Protein AF-A0A2W6SLB2-F1 (afdb_monomer_lite)

pLDDT: mean 84.12, std 16.25, range [51.19, 98.38]

Foldseek 3Di:
DALVVLLVQLVVLQVDLVVFPPDDDDDPVRRVVSSVVSNVSSVVSNVVSVVRPPPPPDDPPDD

Structure (mmCIF, N/CA/C/O backbone):
data_AF-A0A2W6SLB2-F1
#
_entry.id   AF-A0A2W6SLB2-F1
#
loop_
_atom_site.group_PDB
_atom_site.id
_atom_site.type_symbol
_atom_site.label_atom_id
_atom_site.label_alt_id
_atom_site.label_comp_id
_atom_site.label_asym_id
_atom_site.label_entity_id
_atom_site.label_seq_id
_atom_site.pdbx_PDB_ins_code
_atom_site.Cartn_x
_atom_site.Cartn_y
_atom_site.Cartn_z
_atom_site.occupancy
_atom_site.B_iso_or_equiv
_atom_site.auth_seq_id
_atom_site.auth_comp_id
_atom_site.auth_asym_id
_atom_site.auth_atom_id
_atom_site.pdbx_PDB_model_num
ATOM 1 N N . MET A 1 1 ? 14.351 1.890 -5.155 1.00 78.12 1 MET A N 1
ATOM 2 C CA . MET A 1 1 ? 14.006 0.852 -4.163 1.00 78.12 1 MET A CA 1
ATOM 3 C C . MET A 1 1 ? 13.879 -0.445 -4.930 1.00 78.12 1 MET A C 1
ATOM 5 O O . MET A 1 1 ? 13.263 -0.424 -5.989 1.00 78.12 1 MET A O 1
ATOM 9 N N . ASP A 1 2 ? 14.536 -1.513 -4.496 1.00 92.81 2 ASP A N 1
ATOM 10 C CA . ASP A 1 2 ? 14.468 -2.786 -5.212 1.00 92.81 2 ASP A CA 1
ATOM 11 C C . ASP A 1 2 ? 13.084 -3.457 -5.024 1.00 92.81 2 ASP A C 1
ATOM 13 O O . ASP A 1 2 ? 12.374 -3.157 -4.053 1.00 92.81 2 ASP A O 1
ATOM 17 N N . PRO A 1 3 ? 12.684 -4.369 -5.931 1.00 94.88 3 PRO A N 1
ATOM 18 C CA . PRO A 1 3 ? 11.382 -5.036 -5.872 1.00 94.88 3 PRO A CA 1
ATOM 19 C C . PRO A 1 3 ? 11.132 -5.818 -4.577 1.00 94.88 3 PRO A C 1
ATOM 21 O O . PRO A 1 3 ? 9.988 -5.928 -4.136 1.00 94.88 3 PRO A O 1
ATOM 24 N N . GLN A 1 4 ? 12.175 -6.370 -3.948 1.00 95.69 4 GLN A N 1
ATOM 25 C CA . GLN A 1 4 ? 12.028 -7.131 -2.708 1.00 95.69 4 GLN A CA 1
ATOM 26 C C . GLN A 1 4 ? 11.707 -6.200 -1.538 1.00 95.69 4 GLN A C 1
ATOM 28 O O . GLN A 1 4 ? 10.826 -6.511 -0.729 1.00 95.69 4 GLN A O 1
ATOM 33 N N . THR A 1 5 ? 12.348 -5.036 -1.469 1.00 97.06 5 THR A N 1
ATOM 34 C CA . THR A 1 5 ? 12.017 -4.034 -0.454 1.00 97.06 5 THR A CA 1
ATOM 35 C C . THR A 1 5 ? 10.589 -3.510 -0.649 1.00 97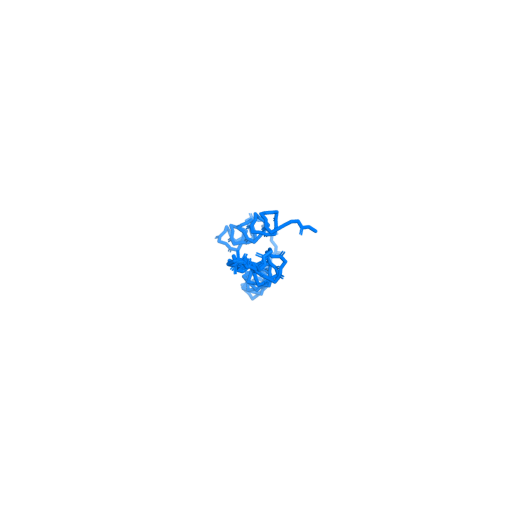.06 5 THR A C 1
ATOM 37 O O . THR A 1 5 ? 9.843 -3.422 0.326 1.00 97.06 5 THR A O 1
ATOM 40 N N . LEU A 1 6 ? 10.146 -3.253 -1.888 1.00 97.81 6 LEU A N 1
ATOM 41 C CA . LEU A 1 6 ? 8.758 -2.845 -2.172 1.00 97.81 6 LEU A CA 1
ATOM 42 C C . LEU A 1 6 ? 7.735 -3.888 -1.692 1.00 97.81 6 LEU A C 1
ATOM 44 O O . LEU A 1 6 ? 6.815 -3.549 -0.946 1.00 97.81 6 LEU A O 1
ATOM 48 N N . ARG A 1 7 ? 7.951 -5.171 -2.013 1.00 97.62 7 ARG A N 1
ATOM 49 C CA . ARG A 1 7 ? 7.102 -6.285 -1.544 1.00 97.62 7 ARG A CA 1
ATOM 50 C C . ARG A 1 7 ? 7.112 -6.436 -0.023 1.00 97.62 7 ARG A C 1
ATOM 52 O O . ARG A 1 7 ? 6.093 -6.763 0.586 1.00 97.62 7 ARG A O 1
ATOM 59 N N . THR A 1 8 ? 8.250 -6.173 0.614 1.00 98.25 8 THR A N 1
ATOM 60 C CA . THR A 1 8 ? 8.368 -6.205 2.079 1.00 98.25 8 THR A CA 1
ATOM 61 C C . THR A 1 8 ? 7.511 -5.115 2.720 1.00 98.25 8 THR A C 1
ATOM 63 O O . THR A 1 8 ? 6.773 -5.386 3.669 1.00 98.25 8 THR A O 1
ATOM 66 N N . VAL A 1 9 ? 7.543 -3.894 2.179 1.00 98.12 9 VAL A N 1
ATOM 67 C CA . VAL A 1 9 ? 6.701 -2.796 2.675 1.00 98.12 9 VAL A CA 1
ATOM 68 C C . VAL A 1 9 ? 5.220 -3.048 2.378 1.00 98.12 9 VAL A C 1
ATOM 70 O O . VAL A 1 9 ? 4.391 -2.795 3.253 1.00 98.12 9 VAL A O 1
ATOM 73 N N . ALA A 1 10 ? 4.878 -3.624 1.220 1.00 98.31 10 ALA A N 1
ATOM 74 C CA . ALA A 1 10 ? 3.507 -4.034 0.910 1.00 98.31 10 ALA A CA 1
ATOM 75 C C . ALA A 1 10 ? 2.967 -5.024 1.959 1.00 98.31 10 ALA A C 1
ATOM 77 O O . ALA A 1 10 ? 1.883 -4.831 2.514 1.00 98.31 10 ALA A O 1
ATOM 78 N N . ASN A 1 11 ? 3.759 -6.038 2.324 1.00 97.88 11 ASN A N 1
ATOM 79 C CA . ASN A 1 11 ? 3.404 -6.983 3.386 1.00 97.88 11 ASN A CA 1
ATOM 80 C C . ASN A 1 11 ? 3.215 -6.303 4.747 1.00 97.88 11 ASN A C 1
ATOM 82 O O . ASN A 1 11 ? 2.252 -6.601 5.455 1.00 97.88 11 ASN A O 1
ATOM 86 N N . LEU A 1 12 ? 4.089 -5.360 5.103 1.00 97.44 12 LEU A N 1
ATOM 87 C CA . LEU A 1 12 ? 3.956 -4.594 6.340 1.00 97.44 12 LEU A CA 1
ATOM 88 C C . LEU A 1 12 ? 2.671 -3.748 6.358 1.00 97.44 12 LEU A C 1
ATOM 90 O O . LEU A 1 12 ? 1.993 -3.682 7.386 1.00 97.44 12 LEU A O 1
ATOM 94 N N . ALA A 1 13 ? 2.306 -3.123 5.236 1.00 96.75 13 ALA A N 1
ATOM 95 C CA . ALA A 1 13 ? 1.060 -2.370 5.111 1.00 96.75 13 ALA A CA 1
ATOM 96 C C . ALA A 1 13 ? -0.171 -3.274 5.312 1.00 96.75 13 ALA A C 1
ATOM 98 O O . ALA A 1 13 ? -1.051 -2.926 6.102 1.00 96.75 13 ALA A O 1
ATOM 99 N N . ARG A 1 14 ? -0.188 -4.479 4.718 1.00 96.44 14 ARG A N 1
ATOM 100 C CA . ARG A 1 14 ? -1.257 -5.477 4.935 1.00 96.44 14 ARG A CA 1
ATOM 101 C C . ARG A 1 14 ? -1.360 -5.913 6.396 1.00 96.44 14 ARG A C 1
ATOM 103 O O . ARG A 1 14 ? -2.457 -5.952 6.948 1.00 96.44 14 ARG A O 1
ATOM 110 N N . GLN A 1 15 ? -0.231 -6.190 7.049 1.00 95.56 15 GLN A N 1
ATOM 111 C CA . GLN A 1 15 ? -0.217 -6.555 8.471 1.00 95.56 15 GLN A CA 1
ATOM 112 C C . GLN A 1 15 ? -0.786 -5.435 9.350 1.00 95.56 15 GLN A C 1
ATOM 114 O O . GLN A 1 15 ? -1.542 -5.703 10.284 1.00 95.56 15 GLN A O 1
ATOM 119 N N . ARG A 1 16 ? -0.474 -4.170 9.037 1.00 92.50 16 ARG A N 1
ATOM 120 C CA . ARG A 1 16 ? -1.044 -3.008 9.736 1.00 92.50 16 ARG A CA 1
ATOM 121 C C . ARG A 1 16 ? -2.541 -2.845 9.477 1.00 92.50 16 ARG A C 1
ATOM 123 O O . ARG A 1 16 ? -3.270 -2.527 10.411 1.00 92.50 16 ARG A O 1
ATOM 130 N N . ALA A 1 17 ? -3.005 -3.106 8.255 1.00 92.19 17 ALA A N 1
ATOM 131 C CA . ALA A 1 17 ? -4.428 -3.085 7.923 1.00 92.19 17 ALA A CA 1
ATOM 132 C C . ALA A 1 17 ? -5.212 -4.143 8.724 1.00 92.19 17 ALA A C 1
ATOM 134 O O . ALA A 1 17 ? -6.287 -3.849 9.246 1.00 92.19 17 ALA A O 1
ATOM 135 N N . GLN A 1 18 ? -4.645 -5.346 8.876 1.00 89.75 18 GLN A N 1
ATOM 136 C CA . GLN A 1 18 ? -5.246 -6.464 9.615 1.00 89.75 18 GLN A CA 1
ATOM 137 C C . GLN A 1 18 ? -5.244 -6.267 11.131 1.00 89.75 18 GLN A C 1
ATOM 139 O O . GLN A 1 18 ? -6.222 -6.604 11.792 1.00 89.75 18 GLN A O 1
ATOM 144 N N . ARG A 1 19 ? -4.164 -5.709 11.694 1.00 84.44 19 ARG A N 1
ATOM 145 C CA . ARG A 1 19 ? -4.088 -5.427 13.138 1.00 84.44 19 ARG A CA 1
ATOM 146 C C . ARG A 1 19 ? -5.127 -4.403 13.596 1.00 84.44 19 ARG A C 1
ATOM 148 O O . ARG A 1 19 ? -5.401 -4.321 14.790 1.00 84.44 19 ARG A O 1
ATOM 155 N N . GLY A 1 20 ? -5.675 -3.617 12.666 1.00 68.88 20 GLY A N 1
ATOM 156 C CA . GLY A 1 20 ? -6.409 -2.404 12.991 1.00 68.88 20 GLY A CA 1
ATOM 157 C C . GLY A 1 20 ? -5.487 -1.382 13.660 1.0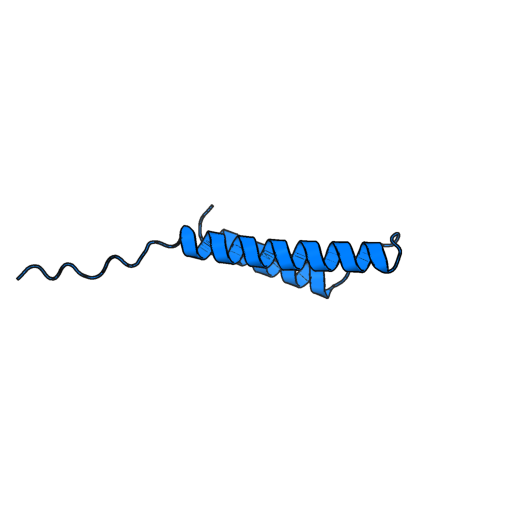0 68.88 20 GLY A C 1
ATOM 158 O O . GLY A 1 20 ? -4.390 -1.700 14.125 1.00 68.88 20 GLY A O 1
ATOM 159 N N . ALA A 1 21 ? -5.906 -0.120 13.719 1.00 61.44 21 ALA A N 1
ATOM 160 C CA . ALA A 1 21 ? -5.231 0.866 14.555 1.00 61.44 21 ALA A CA 1
ATOM 161 C C . ALA A 1 21 ? -5.413 0.455 16.028 1.00 61.44 21 ALA A C 1
ATOM 163 O O . ALA A 1 21 ? -6.366 0.852 16.688 1.00 61.44 21 ALA A O 1
ATOM 164 N N . SER A 1 22 ? -4.523 -0.409 16.521 1.00 58.81 22 SER A N 1
ATOM 165 C CA . SER A 1 22 ? -4.547 -0.966 17.878 1.00 58.81 22 SER A CA 1
ATOM 166 C C . SER A 1 22 ? -4.247 0.085 18.960 1.00 58.81 22 SER A C 1
ATOM 168 O O . SER A 1 22 ? -4.265 -0.240 20.144 1.00 58.81 22 SER A O 1
ATOM 170 N N . GLY A 1 23 ? -3.979 1.334 18.572 1.00 57.94 23 GLY A N 1
ATOM 171 C CA . GLY A 1 23 ? -3.909 2.488 19.459 1.00 57.94 23 GLY A CA 1
ATOM 172 C C . GLY A 1 23 ? -5.148 3.360 19.274 1.00 57.94 23 GLY A C 1
ATOM 173 O O . GLY A 1 23 ? -5.304 3.990 18.237 1.00 57.94 23 GLY A O 1
ATOM 174 N N . THR A 1 24 ? -6.043 3.316 20.259 1.00 60.34 24 THR A N 1
ATOM 175 C CA . THR A 1 24 ? -6.757 4.465 20.850 1.00 60.34 24 THR A CA 1
ATOM 176 C C . THR A 1 24 ? -6.893 5.755 20.007 1.00 60.34 24 THR A C 1
ATOM 178 O O . THR A 1 24 ? -5.891 6.368 19.666 1.00 60.34 24 THR A O 1
ATOM 181 N N . GLN A 1 25 ? -8.146 6.219 19.835 1.00 61.91 25 GLN A N 1
ATOM 182 C CA . GLN A 1 25 ? -8.629 7.467 19.186 1.00 61.91 25 GLN A CA 1
ATOM 183 C C . GLN A 1 25 ? -8.865 7.423 17.666 1.00 61.91 25 GLN A C 1
ATOM 185 O O . GLN A 1 25 ? -8.072 7.882 16.856 1.00 61.91 25 GLN A O 1
ATOM 190 N N . GLY A 1 26 ? -10.050 6.945 17.287 1.00 63.44 26 GLY A N 1
ATOM 191 C CA . GLY A 1 26 ? -10.645 7.153 15.967 1.00 63.44 26 GLY A CA 1
ATOM 192 C C . GLY A 1 26 ? -11.993 6.447 15.901 1.00 63.44 26 GLY A C 1
ATOM 193 O O . GLY A 1 26 ? -12.110 5.328 16.408 1.00 63.44 26 GLY A O 1
ATOM 194 N N . ASP A 1 27 ? -13.020 7.082 15.336 1.00 78.88 27 ASP A N 1
ATOM 195 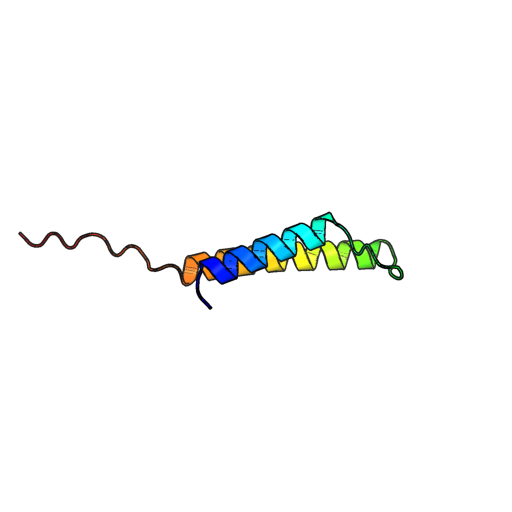C CA . ASP A 1 27 ? -14.330 6.449 15.154 1.00 78.88 27 ASP A CA 1
ATOM 196 C C . ASP A 1 27 ? -14.275 5.290 14.130 1.00 78.88 27 ASP A C 1
ATO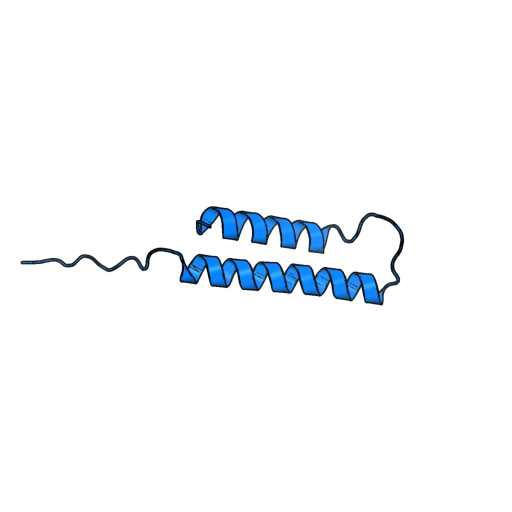M 198 O O . ASP A 1 27 ? -13.242 4.996 13.518 1.00 78.88 27 ASP A O 1
ATOM 202 N N . GLY A 1 28 ? -15.386 4.565 13.972 1.00 83.50 28 GLY A N 1
ATOM 203 C CA . GLY A 1 28 ? -15.448 3.410 13.071 1.00 83.50 28 GLY A CA 1
ATOM 204 C C . GLY A 1 28 ? -15.130 3.739 11.607 1.00 83.50 28 GLY A C 1
ATOM 205 O O . GLY A 1 28 ? -14.548 2.902 10.913 1.00 83.50 28 GLY A O 1
ATOM 206 N N . LEU A 1 29 ? -15.452 4.953 11.150 1.00 89.31 29 LEU A N 1
ATOM 207 C CA . LEU A 1 29 ? -15.214 5.391 9.776 1.00 89.31 29 LEU A CA 1
ATOM 208 C C . LEU A 1 29 ? -13.749 5.749 9.557 1.00 89.31 29 LEU A C 1
ATOM 210 O O . LEU A 1 29 ? -13.165 5.321 8.563 1.00 89.31 29 LEU A O 1
ATOM 214 N N . MET A 1 30 ? -13.128 6.444 10.509 1.00 87.38 30 MET A N 1
ATOM 215 C CA . MET A 1 30 ? -11.699 6.740 10.477 1.00 87.38 30 MET A CA 1
ATOM 216 C C . MET A 1 30 ? -10.872 5.449 10.419 1.00 87.38 30 MET A C 1
ATOM 218 O O . MET A 1 30 ? -9.952 5.334 9.609 1.00 87.38 30 MET A O 1
ATOM 222 N N . ARG A 1 31 ? -11.243 4.431 11.209 1.00 85.31 31 ARG A N 1
ATOM 223 C CA . ARG A 1 31 ? -10.582 3.114 11.170 1.00 85.31 31 ARG A CA 1
ATOM 224 C C . ARG A 1 31 ? -10.769 2.405 9.831 1.00 85.31 31 ARG A C 1
ATOM 226 O O . ARG A 1 31 ? -9.815 1.827 9.312 1.00 85.31 31 ARG A O 1
ATOM 233 N N . LEU A 1 32 ? -11.973 2.453 9.260 1.00 89.38 32 LEU A N 1
ATOM 234 C CA . LEU A 1 32 ? -12.239 1.881 7.940 1.00 89.38 32 LEU A CA 1
ATOM 235 C C . LEU A 1 32 ? -11.426 2.588 6.847 1.00 89.38 32 LEU A C 1
ATOM 237 O O . LEU A 1 32 ? -10.856 1.916 5.989 1.00 89.38 32 LEU A O 1
ATOM 241 N N . GLY A 1 33 ? -11.347 3.919 6.899 1.00 91.88 33 GLY A N 1
ATOM 242 C CA . GLY A 1 33 ? -10.540 4.728 5.989 1.00 91.88 33 GLY A CA 1
ATOM 243 C C . GLY A 1 33 ? -9.056 4.381 6.080 1.00 91.88 33 GLY A C 1
ATOM 244 O O . GLY A 1 33 ? -8.435 4.088 5.062 1.00 91.88 33 GLY A O 1
ATOM 245 N N . ALA A 1 34 ? -8.509 4.308 7.297 1.00 91.25 34 ALA A N 1
ATOM 246 C CA . ALA A 1 34 ? -7.118 3.922 7.527 1.00 91.25 34 ALA A CA 1
ATOM 247 C C . ALA A 1 34 ? -6.809 2.509 7.005 1.00 91.25 34 ALA A C 1
ATOM 249 O O . ALA A 1 34 ? -5.792 2.301 6.344 1.00 91.25 34 ALA A O 1
ATOM 250 N N . ARG A 1 35 ? -7.707 1.541 7.244 1.00 92.81 35 ARG A N 1
ATOM 251 C CA . ARG A 1 35 ? -7.565 0.176 6.717 1.00 92.81 35 ARG A CA 1
ATOM 252 C C . ARG A 1 35 ? -7.519 0.168 5.189 1.00 92.81 35 ARG A C 1
ATOM 254 O O . ARG A 1 35 ? -6.599 -0.409 4.621 1.00 92.81 35 ARG A O 1
ATOM 261 N N . ARG A 1 36 ? -8.471 0.840 4.533 1.00 94.75 36 ARG A N 1
ATOM 262 C CA . ARG A 1 36 ? -8.535 0.911 3.063 1.00 94.75 36 ARG A CA 1
ATOM 263 C C . ARG A 1 36 ? -7.315 1.604 2.459 1.00 94.75 36 ARG A C 1
ATOM 265 O O . ARG A 1 36 ? -6.804 1.143 1.448 1.00 94.75 36 ARG A O 1
ATOM 272 N N . ALA A 1 37 ? -6.823 2.672 3.086 1.00 96.62 37 ALA A N 1
ATOM 273 C CA . ALA A 1 37 ? -5.618 3.360 2.628 1.00 96.62 37 ALA A CA 1
ATOM 274 C C . ALA A 1 37 ? -4.379 2.450 2.686 1.00 96.62 37 ALA A C 1
ATOM 276 O O . ALA A 1 37 ? -3.578 2.443 1.756 1.00 96.62 37 ALA A O 1
ATOM 277 N N . LEU A 1 38 ? -4.238 1.643 3.744 1.00 96.44 38 LEU A N 1
ATOM 278 C CA . LEU A 1 38 ? -3.151 0.666 3.862 1.00 96.44 38 LEU A CA 1
ATOM 279 C C . LEU A 1 38 ? -3.273 -0.482 2.849 1.00 96.44 38 LEU A C 1
ATOM 281 O O . LEU A 1 38 ? -2.258 -0.936 2.325 1.00 96.44 38 LEU A O 1
ATOM 285 N N . GLU A 1 39 ? -4.493 -0.942 2.562 1.00 97.44 39 GLU A N 1
ATOM 286 C CA . GLU A 1 39 ? -4.757 -1.943 1.520 1.00 97.44 39 GLU A CA 1
ATOM 287 C C . GLU A 1 39 ? -4.385 -1.415 0.129 1.00 97.44 39 GLU A C 1
ATOM 289 O O . GLU A 1 39 ? -3.685 -2.103 -0.613 1.00 97.44 39 GLU A O 1
ATOM 294 N N . GLN A 1 40 ? -4.780 -0.178 -0.193 1.00 98.31 40 GLN A N 1
ATOM 295 C CA . GLN A 1 40 ? -4.437 0.458 -1.465 1.00 98.31 40 GLN A CA 1
ATOM 296 C C . GLN A 1 40 ? -2.928 0.670 -1.600 1.00 98.31 40 GLN A C 1
ATOM 298 O O . GLN A 1 40 ? -2.345 0.313 -2.618 1.00 98.31 40 GLN A O 1
ATOM 303 N N . LEU A 1 41 ? -2.275 1.164 -0.543 1.00 98.19 41 LEU A N 1
ATOM 304 C CA . LEU A 1 41 ? -0.825 1.336 -0.525 1.00 98.19 41 LEU A CA 1
ATOM 305 C C . LEU A 1 41 ? -0.092 0.015 -0.787 1.00 98.19 41 LEU A C 1
ATOM 307 O O . LEU A 1 41 ? 0.901 -0.002 -1.508 1.00 98.19 41 LEU A O 1
ATOM 311 N N . ALA A 1 42 ? -0.561 -1.095 -0.209 1.00 98.38 42 ALA A N 1
ATOM 312 C CA . ALA A 1 42 ? 0.033 -2.400 -0.474 1.00 98.38 42 ALA A CA 1
ATOM 313 C C . ALA A 1 42 ? -0.075 -2.777 -1.961 1.00 98.38 42 ALA A C 1
ATOM 315 O O . ALA A 1 42 ? 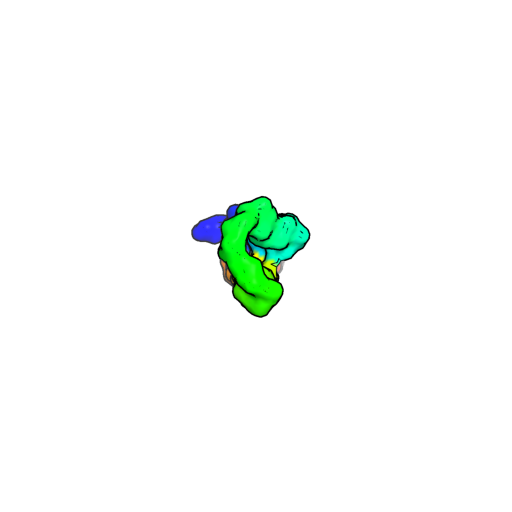0.923 -3.194 -2.543 1.00 98.38 42 ALA A O 1
ATOM 316 N N . ALA A 1 43 ? -1.247 -2.575 -2.572 1.00 98.31 43 ALA A N 1
ATOM 317 C CA . ALA A 1 43 ? -1.470 -2.863 -3.988 1.00 98.31 43 ALA A CA 1
ATOM 318 C C . ALA A 1 43 ? -0.579 -2.007 -4.907 1.00 98.31 43 ALA A C 1
ATOM 320 O O . ALA A 1 43 ? 0.037 -2.530 -5.837 1.00 98.31 43 ALA A O 1
ATOM 321 N N . ASP A 1 44 ? -0.448 -0.712 -4.612 1.00 98.38 44 ASP A N 1
ATOM 322 C CA . ASP A 1 44 ? 0.392 0.206 -5.388 1.00 98.38 44 ASP A CA 1
ATOM 323 C C . ASP A 1 44 ? 1.883 -0.173 -5.292 1.00 98.38 44 ASP A C 1
ATOM 325 O O . ASP A 1 44 ? 2.630 -0.083 -6.273 1.00 98.38 44 ASP A O 1
ATOM 329 N N . LEU A 1 45 ? 2.330 -0.640 -4.119 1.00 98.06 45 LEU A N 1
ATOM 330 C CA . LEU A 1 45 ? 3.696 -1.122 -3.905 1.00 98.06 45 LEU A CA 1
ATOM 331 C C . LEU A 1 45 ? 3.979 -2.432 -4.650 1.00 98.06 45 LEU A C 1
ATOM 333 O O . LEU A 1 45 ? 5.073 -2.574 -5.195 1.00 98.06 45 LEU A O 1
ATOM 337 N N . ASP A 1 46 ? 3.024 -3.365 -4.710 1.00 97.75 46 ASP A N 1
ATOM 338 C CA . ASP A 1 46 ? 3.170 -4.589 -5.511 1.00 97.75 46 ASP A CA 1
ATOM 339 C C . ASP A 1 46 ? 3.262 -4.261 -7.005 1.00 97.75 46 ASP A C 1
ATOM 341 O O . ASP A 1 46 ? 4.185 -4.717 -7.680 1.00 97.75 46 ASP A O 1
ATOM 345 N N . ALA A 1 47 ? 2.370 -3.400 -7.508 1.00 96.75 47 ALA A N 1
ATOM 346 C CA . ALA A 1 47 ? 2.399 -2.953 -8.900 1.00 96.75 47 ALA A CA 1
ATOM 347 C C . ALA A 1 47 ? 3.725 -2.253 -9.244 1.00 96.75 47 ALA A C 1
ATOM 349 O O . ALA A 1 47 ? 4.316 -2.490 -10.299 1.00 96.75 47 ALA A O 1
ATOM 350 N N . SER A 1 48 ? 4.238 -1.435 -8.321 1.00 96.50 48 SER A N 1
ATOM 351 C CA . SER A 1 48 ? 5.551 -0.800 -8.458 1.00 96.50 48 SER A CA 1
ATOM 352 C C . SER A 1 48 ? 6.688 -1.826 -8.452 1.00 96.50 48 SER A C 1
ATOM 354 O O . SER A 1 48 ? 7.641 -1.691 -9.218 1.00 96.50 48 SER A O 1
ATOM 356 N N . ALA A 1 49 ? 6.603 -2.868 -7.620 1.00 95.81 49 ALA A N 1
ATOM 357 C CA . ALA A 1 49 ? 7.600 -3.934 -7.580 1.00 95.81 49 ALA A CA 1
ATOM 358 C C . ALA A 1 49 ? 7.652 -4.706 -8.901 1.00 95.81 49 ALA A C 1
ATOM 360 O O . ALA A 1 49 ? 8.742 -5.022 -9.372 1.00 95.81 49 ALA A O 1
ATOM 361 N N . ASP A 1 50 ? 6.499 -4.964 -9.513 1.00 93.94 50 ASP A N 1
ATOM 362 C CA . ASP A 1 50 ? 6.410 -5.654 -10.799 1.00 93.94 50 ASP A CA 1
ATOM 363 C C . ASP A 1 50 ? 6.875 -4.772 -11.966 1.00 93.94 50 ASP A C 1
ATOM 365 O O . ASP A 1 50 ? 7.497 -5.270 -12.902 1.00 93.94 50 ASP A O 1
ATOM 369 N N . ALA A 1 51 ? 6.657 -3.455 -11.888 1.00 92.12 51 ALA A N 1
ATOM 370 C CA . ALA A 1 51 ? 7.167 -2.502 -12.873 1.00 92.12 51 ALA A CA 1
ATOM 371 C C . ALA A 1 51 ? 8.700 -2.351 -12.830 1.00 92.12 51 ALA A C 1
ATOM 373 O O . ALA A 1 51 ? 9.329 -2.133 -13.866 1.00 92.12 51 ALA A O 1
ATOM 374 N N . VAL A 1 52 ? 9.298 -2.451 -11.638 1.00 89.69 52 VAL A N 1
ATOM 375 C CA . VAL A 1 52 ? 10.750 -2.306 -11.418 1.00 89.69 52 VAL A CA 1
ATOM 376 C C . VAL A 1 52 ? 11.481 -3.648 -11.503 1.00 89.69 52 VAL A C 1
ATOM 378 O O . VAL A 1 52 ? 12.697 -3.676 -11.706 1.00 89.69 52 VAL A O 1
ATOM 381 N N . ALA A 1 53 ? 10.771 -4.771 -11.363 1.00 78.62 53 ALA A N 1
ATOM 382 C CA . ALA A 1 53 ? 11.347 -6.086 -11.583 1.00 78.62 53 ALA A CA 1
ATOM 383 C C . ALA A 1 53 ? 11.948 -6.133 -12.995 1.00 78.62 53 ALA A C 1
ATOM 385 O O . ALA A 1 53 ? 11.269 -5.762 -13.957 1.00 78.62 53 ALA A O 1
ATOM 386 N N . PRO A 1 54 ? 13.216 -6.565 -13.145 1.00 67.62 54 PRO A N 1
ATOM 387 C CA . PRO A 1 54 ? 13.795 -6.712 -14.462 1.00 67.62 54 PRO A CA 1
ATOM 388 C C . PRO A 1 54 ? 12.876 -7.629 -15.254 1.00 67.62 54 PRO A C 1
ATOM 390 O O . PRO A 1 54 ? 12.668 -8.789 -14.886 1.00 67.62 54 PRO A O 1
ATOM 393 N N . ARG A 1 55 ? 12.293 -7.087 -16.330 1.00 66.06 55 ARG A N 1
ATOM 394 C CA . ARG A 1 55 ? 11.646 -7.898 -17.356 1.00 66.06 55 ARG A CA 1
ATOM 395 C C . ARG A 1 55 ? 12.702 -8.932 -17.694 1.00 66.06 55 ARG A C 1
ATOM 397 O O . ARG A 1 55 ? 13.809 -8.547 -18.060 1.00 66.06 55 ARG A O 1
ATOM 404 N N . ASN A 1 56 ? 12.417 -10.208 -17.461 1.00 57.44 56 ASN A N 1
ATOM 405 C CA . ASN A 1 56 ? 13.303 -11.280 -17.875 1.00 57.44 56 ASN A CA 1
ATOM 406 C C . ASN A 1 56 ? 13.335 -11.216 -19.407 1.00 57.44 56 ASN A C 1
ATOM 408 O O . ASN A 1 56 ? 12.502 -11.823 -20.078 1.00 57.44 56 ASN A O 1
ATOM 412 N N . SER A 1 57 ? 14.189 -10.342 -19.942 1.00 55.97 57 SER A N 1
ATOM 413 C CA . SER A 1 57 ? 14.444 -10.157 -21.355 1.00 55.97 57 SER A CA 1
ATOM 414 C C . SER A 1 57 ? 14.934 -11.508 -21.806 1.00 55.97 57 SER A C 1
ATOM 416 O O . SER A 1 57 ? 16.029 -11.932 -21.435 1.00 55.97 57 SER A O 1
ATOM 418 N N . GLY A 1 58 ? 14.044 -12.230 -22.480 1.00 51.19 58 GLY A N 1
ATOM 419 C CA . GLY A 1 58 ? 14.294 -13.586 -22.904 1.00 51.19 58 GLY A CA 1
ATOM 420 C C . GLY A 1 58 ? 15.666 -13.681 -23.550 1.00 51.19 58 GLY A C 1
ATOM 421 O O . GLY A 1 58 ? 16.070 -12.792 -24.301 1.00 51.19 58 GLY A O 1
ATOM 422 N N . ARG A 1 59 ? 16.362 -14.772 -23.214 1.00 55.34 59 ARG A N 1
ATOM 423 C CA . ARG A 1 59 ? 17.373 -15.426 -24.046 1.00 55.34 59 ARG A CA 1
ATOM 424 C C . ARG A 1 59 ? 17.294 -14.919 -25.488 1.00 55.34 59 ARG A C 1
ATOM 426 O O . ARG A 1 59 ? 16.475 -15.403 -26.263 1.00 55.34 59 ARG A O 1
ATOM 433 N N . HIS A 1 60 ? 18.171 -13.988 -25.853 1.00 53.34 60 HIS A N 1
ATOM 434 C CA . HIS A 1 60 ? 18.639 -13.932 -27.226 1.00 53.34 60 HIS A CA 1
ATOM 435 C C . HIS A 1 60 ? 19.548 -15.147 -27.388 1.00 53.34 60 HIS A C 1
ATOM 437 O O . HIS A 1 60 ? 20.743 -15.113 -27.11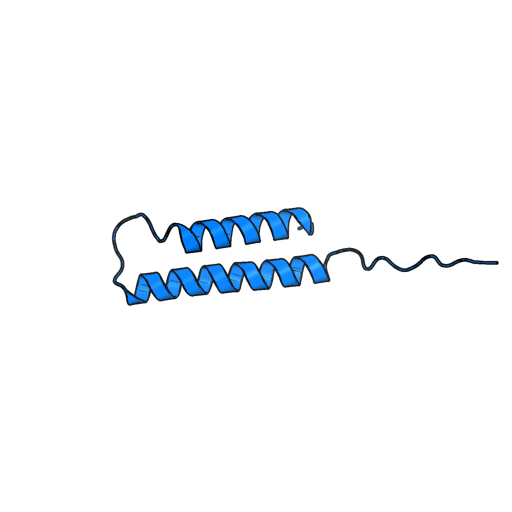1 1.00 53.34 60 HIS A O 1
ATOM 443 N N . SER A 1 61 ? 18.920 -16.268 -27.739 1.00 53.41 61 SER A N 1
ATOM 444 C CA . SER A 1 61 ? 19.572 -17.314 -28.506 1.00 53.41 61 SER A CA 1
ATOM 445 C C . SER A 1 61 ? 20.091 -16.649 -29.774 1.00 53.41 61 SER A C 1
ATOM 447 O O . SER A 1 61 ? 19.289 -16.277 -30.625 1.00 53.41 61 SER A O 1
ATOM 449 N N . ASN A 1 62 ? 21.402 -16.445 -29.866 1.00 52.75 62 ASN A N 1
ATOM 450 C CA . ASN A 1 62 ? 22.026 -16.175 -31.147 1.00 52.75 62 ASN A CA 1
ATOM 451 C C . ASN A 1 62 ? 22.697 -17.468 -31.602 1.00 52.75 62 ASN A C 1
ATOM 453 O O . ASN A 1 62 ? 23.582 -17.987 -30.915 1.00 52.75 62 ASN A O 1
ATOM 457 N N . SER A 1 63 ? 22.139 -17.995 -32.688 1.00 56.22 63 SER A N 1
ATOM 458 C CA . SER A 1 63 ? 22.632 -19.102 -33.501 1.00 56.22 63 SER A CA 1
ATOM 459 C C . SER A 1 63 ? 23.986 -18.802 -34.136 1.00 56.22 63 SER A C 1
ATOM 461 O O . SER A 1 63 ? 24.330 -17.603 -34.261 1.00 56.22 63 SER A O 1
#

Secondary structure (DSSP, 8-state):
--HHHHHHHHHHHHHHHHH---SS---HHHHHHHHHHHHHHHHHHHHHHHHHSPP--------

Radius of gyration: 17.33 Å; chains: 1; bounding box: 38×27×54 Å

Sequence (63 aa):
MDPQTLRTVANLARQRAQRGASGTQGDGLMRLGARRALEQLAADLDASADAVAPRNSGRHSNS